Protein AF-A0A1E5JLD0-F1 (afdb_monomer_lite)

InterPro domains:
  IPR029052 Metallo-dependent phosphatase-like [G3DSA:3.60.21.10] (1-92)
  IPR029052 Metallo-dependent phosphatase-like [SSF56300] (2-79)

Foldseek 3Di:
DEDPPPCVPVVLLVVLVDPAAEAEYEPQQEWDWDWRQHPQRFIHIYIHAHAQDDPDHPVRWRWGWDWDDDPQWIKIFIWTDDPNDTDGDDIDIDGRDGPVVD

Secondary structure (DSSP, 8-state):
--S--TTHHHHHHHHHHSS--EEEE-SSSSEEEEEEE-TTS-EEEEEEE--SS-S--TTS--EEEEEEEETTEEEEEEEEEETTEEEEEEEEEEE-S-GGG-

Organism: NCBI:txid45071

pLDDT: mean 89.0, std 9.3, range [54.78, 98.0]

Structure (mmCIF, N/CA/C/O backbone):
data_AF-A0A1E5JLD0-F1
#
_entry.id   AF-A0A1E5JLD0-F1
#
loop_
_atom_site.group_PDB
_atom_site.id
_atom_site.type_symbol
_atom_site.label_atom_id
_atom_site.label_alt_id
_atom_site.label_comp_id
_atom_site.label_asym_id
_atom_site.label_entity_id
_atom_site.label_seq_id
_atom_site.pdbx_PDB_ins_code
_atom_site.Cartn_x
_atom_site.Cartn_y
_atom_site.Cartn_z
_atom_site.occupancy
_atom_site.B_iso_or_equiv
_atom_site.auth_seq_id
_atom_site.auth_comp_id
_atom_site.auth_asym_id
_atom_site.auth_atom_id
_atom_site.pdbx_PDB_model_num
ATOM 1 N N . MET A 1 1 ? -7.667 8.403 -2.255 1.00 73.69 1 MET A N 1
ATOM 2 C CA . MET A 1 1 ? -7.625 9.886 -2.349 1.00 73.69 1 MET A CA 1
ATOM 3 C C . MET A 1 1 ? -6.434 10.314 -3.197 1.00 73.69 1 MET A C 1
ATOM 5 O O . MET A 1 1 ? -5.395 9.691 -3.079 1.00 73.69 1 MET A O 1
ATOM 9 N N . HIS A 1 2 ? -6.555 11.316 -4.073 1.00 65.69 2 HIS A N 1
ATOM 10 C CA . HIS A 1 2 ? -5.452 11.693 -4.980 1.00 65.69 2 HIS A CA 1
ATOM 11 C C . HIS A 1 2 ? -4.683 12.945 -4.529 1.00 65.69 2 HIS A C 1
ATOM 13 O O . HIS A 1 2 ? -3.551 13.132 -4.941 1.00 65.69 2 HIS A O 1
ATOM 19 N N . HIS A 1 3 ? -5.250 13.824 -3.707 1.00 66.38 3 HIS A N 1
ATOM 20 C CA . HIS A 1 3 ? -4.569 15.063 -3.317 1.00 66.38 3 HIS A CA 1
ATOM 21 C C . HIS A 1 3 ? -3.677 14.856 -2.086 1.00 66.38 3 HIS A C 1
ATOM 23 O O . HIS A 1 3 ? -3.971 13.969 -1.276 1.00 66.38 3 HIS A O 1
ATOM 29 N N . PRO A 1 4 ? -2.601 15.653 -1.927 1.00 61.81 4 PRO A N 1
ATOM 30 C CA . PRO A 1 4 ? -1.812 15.632 -0.706 1.00 61.81 4 PRO A CA 1
ATOM 31 C C . PRO A 1 4 ? -2.726 15.902 0.493 1.00 61.81 4 PRO A C 1
ATOM 33 O O . PRO A 1 4 ? -3.600 16.770 0.458 1.00 61.81 4 PRO A O 1
ATOM 36 N N . LEU A 1 5 ? -2.548 15.114 1.553 1.00 68.81 5 LEU A N 1
ATOM 37 C CA . LEU A 1 5 ? -3.284 15.297 2.796 1.00 68.81 5 LEU A CA 1
ATOM 38 C C . LEU A 1 5 ? -2.768 16.567 3.474 1.00 68.81 5 LEU A C 1
ATOM 40 O O . LEU A 1 5 ? -1.794 16.520 4.219 1.00 68.81 5 LEU A O 1
ATOM 44 N N . ASN A 1 6 ? -3.444 17.694 3.244 1.00 69.56 6 ASN A N 1
ATOM 45 C CA . ASN A 1 6 ? -3.130 18.977 3.888 1.00 69.56 6 ASN A CA 1
ATOM 46 C C . ASN A 1 6 ? -3.143 18.895 5.426 1.00 69.56 6 ASN A C 1
ATOM 48 O O . ASN A 1 6 ? -2.629 19.783 6.097 1.00 69.56 6 ASN A O 1
ATOM 52 N N . ASN A 1 7 ? -3.748 17.846 5.993 1.00 82.19 7 ASN A N 1
ATOM 53 C CA . ASN A 1 7 ? -3.762 17.588 7.425 1.00 82.19 7 ASN A CA 1
ATOM 54 C C . ASN A 1 7 ? -3.624 16.084 7.720 1.00 82.19 7 ASN A C 1
ATOM 56 O O . ASN A 1 7 ? -4.568 15.425 8.159 1.00 82.19 7 ASN A O 1
ATOM 60 N N . ALA A 1 8 ? -2.450 15.529 7.398 1.00 82.38 8 ALA A N 1
ATOM 61 C CA . ALA A 1 8 ? -2.159 14.104 7.552 1.00 82.38 8 ALA A CA 1
ATOM 62 C C . ALA A 1 8 ? -2.398 13.606 8.986 1.00 82.38 8 ALA A C 1
ATOM 64 O O . ALA A 1 8 ? -3.010 12.561 9.161 1.00 82.38 8 ALA A O 1
ATOM 65 N N . GLU A 1 9 ? -2.006 14.373 10.005 1.00 86.12 9 GLU A N 1
ATOM 66 C CA . GLU A 1 9 ? -2.188 13.993 11.411 1.00 86.12 9 GLU A CA 1
ATOM 67 C C . GLU A 1 9 ? -3.666 13.828 11.789 1.00 86.12 9 GLU A C 1
ATOM 69 O O . GLU A 1 9 ? -4.049 12.790 12.327 1.00 86.12 9 GLU A O 1
ATOM 74 N N . LYS A 1 10 ? -4.529 14.793 11.434 1.00 89.19 10 LYS A N 1
ATOM 75 C CA . LYS A 1 10 ? -5.980 14.664 11.659 1.00 89.19 10 LYS A CA 1
ATOM 76 C C . LYS A 1 10 ? -6.562 13.450 10.947 1.00 89.19 10 LYS A C 1
ATOM 78 O O . LYS A 1 10 ? -7.423 12.777 11.504 1.00 89.19 10 LYS A O 1
ATOM 83 N N . PHE A 1 11 ? -6.096 13.168 9.732 1.00 89.31 11 PHE A N 1
ATOM 84 C CA . PHE A 1 11 ? -6.553 12.001 8.989 1.00 89.31 11 PHE A CA 1
ATOM 85 C C . PHE A 1 11 ? -6.112 10.694 9.658 1.00 89.31 11 PHE A C 1
ATOM 87 O O . PHE A 1 11 ? -6.936 9.806 9.834 1.00 89.31 11 PHE A O 1
ATOM 94 N N . ILE A 1 12 ? -4.855 10.589 10.099 1.00 89.50 12 ILE A N 1
ATOM 95 C CA . ILE A 1 12 ? -4.366 9.422 10.846 1.00 89.50 12 ILE A CA 1
ATOM 96 C C . ILE A 1 12 ? -5.135 9.243 12.160 1.00 89.50 12 ILE A C 1
ATOM 98 O O . ILE A 1 12 ? -5.525 8.123 12.477 1.00 89.50 12 ILE A O 1
ATOM 102 N N . ASN A 1 13 ? -5.409 10.320 12.899 1.00 91.62 13 ASN A N 1
ATOM 103 C CA . ASN A 1 13 ? -6.203 10.244 14.128 1.00 91.62 13 ASN A CA 1
ATOM 104 C C . ASN A 1 13 ? -7.634 9.770 13.853 1.00 91.62 13 ASN A C 1
ATOM 106 O O . ASN A 1 13 ? -8.120 8.894 14.558 1.00 91.62 13 ASN A O 1
ATOM 110 N N . TYR A 1 14 ? -8.270 10.261 12.785 1.00 92.06 14 TYR A N 1
ATOM 111 C CA . TYR A 1 14 ? -9.563 9.740 12.341 1.00 92.06 14 TYR A CA 1
ATOM 112 C C . TYR A 1 14 ? -9.495 8.243 12.007 1.00 92.06 14 TYR A C 1
ATOM 114 O O . TYR A 1 14 ? -10.365 7.482 12.422 1.00 92.06 14 TYR A O 1
ATOM 122 N N . LEU A 1 15 ? -8.451 7.793 11.296 1.00 91.81 15 LEU A N 1
ATOM 123 C CA . LEU A 1 15 ? -8.316 6.381 10.929 1.00 91.81 15 LEU A CA 1
ATOM 124 C C . LEU A 1 15 ? -8.283 5.455 12.144 1.00 91.81 15 LEU A C 1
ATOM 126 O O . LEU A 1 15 ? -8.868 4.374 12.080 1.00 91.81 15 LEU A O 1
ATOM 130 N N . LYS A 1 16 ? -7.652 5.888 13.243 1.00 92.56 16 LYS A N 1
ATOM 131 C CA . LYS A 1 16 ? -7.539 5.107 14.484 1.00 92.56 16 LYS A CA 1
ATOM 132 C C . LYS A 1 16 ? -8.875 4.792 15.156 1.00 92.56 16 LYS A C 1
ATOM 134 O O . LYS A 1 16 ? -8.929 3.854 15.947 1.00 92.56 16 LYS A O 1
ATOM 139 N N . GLU A 1 17 ? -9.918 5.556 14.852 1.00 93.44 17 GLU A N 1
ATOM 140 C CA . GLU A 1 17 ? -11.281 5.374 15.369 1.00 93.44 17 GLU A CA 1
ATOM 141 C C . GLU A 1 17 ? -12.249 4.872 14.286 1.00 93.44 1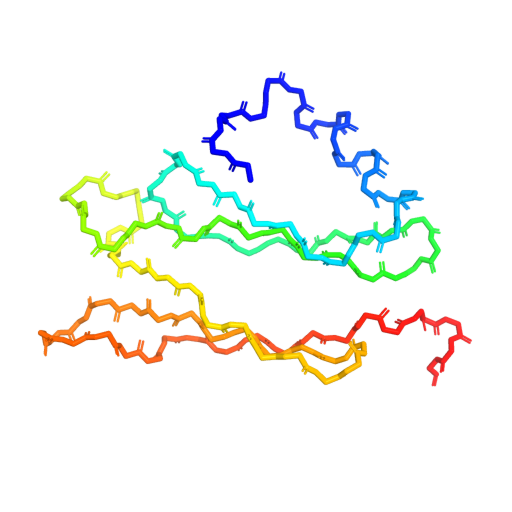7 GLU A C 1
ATOM 143 O O . GLU A 1 17 ? -13.414 4.591 14.557 1.00 93.44 17 GLU A O 1
ATOM 148 N N . SER A 1 18 ? -11.784 4.769 13.040 1.00 92.62 18 SER A N 1
ATOM 149 C CA . SER A 1 18 ? -12.625 4.434 11.895 1.00 92.62 18 SER A CA 1
ATOM 150 C C . SER A 1 18 ? -12.717 2.918 11.653 1.00 92.62 18 SER A C 1
ATOM 152 O O . SER A 1 18 ? -11.772 2.173 11.934 1.00 92.62 18 SER A O 1
ATOM 154 N N . PRO A 1 19 ? -13.788 2.446 10.989 1.00 92.62 19 PRO A N 1
ATOM 155 C CA . PRO A 1 19 ? -13.880 1.062 10.520 1.00 92.62 19 PRO A CA 1
ATOM 156 C C . PRO A 1 19 ? -13.017 0.782 9.270 1.00 92.62 19 PRO A C 1
ATOM 158 O O . PRO A 1 19 ? -13.123 -0.282 8.667 1.00 92.62 19 PRO A O 1
ATOM 161 N N . ILE A 1 20 ? -12.184 1.731 8.825 1.00 94.06 20 ILE A N 1
ATOM 162 C CA . ILE A 1 20 ? -11.393 1.602 7.596 1.00 94.06 20 ILE A CA 1
ATOM 163 C C . ILE A 1 20 ? -10.141 0.762 7.871 1.00 94.06 20 ILE A C 1
ATOM 165 O O . ILE A 1 20 ? -9.360 1.081 8.762 1.00 94.06 20 ILE A O 1
ATOM 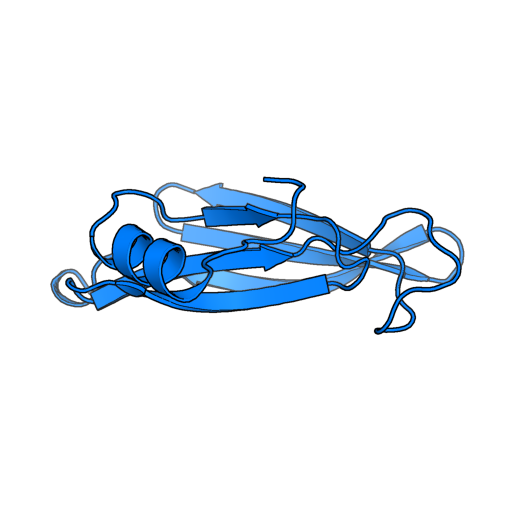169 N N . HIS A 1 21 ? -9.929 -0.285 7.070 1.00 93.88 21 HIS A N 1
ATOM 170 C CA . HIS A 1 21 ? -8.742 -1.151 7.147 1.00 93.88 21 HIS A CA 1
ATOM 171 C C . HIS A 1 21 ? -7.676 -0.807 6.106 1.00 93.88 21 HIS A C 1
ATOM 173 O O . HIS A 1 21 ? -6.493 -1.027 6.340 1.00 93.88 21 HIS A O 1
ATOM 179 N N . ILE A 1 22 ? -8.079 -0.282 4.946 1.00 95.00 22 ILE A N 1
ATOM 180 C CA . ILE A 1 22 ? -7.182 -0.000 3.823 1.00 95.00 22 ILE A CA 1
ATOM 181 C C . ILE A 1 22 ? -7.460 1.407 3.305 1.00 95.00 22 ILE A C 1
ATOM 183 O O . ILE A 1 22 ? -8.579 1.727 2.906 1.00 95.00 22 ILE A O 1
ATOM 187 N N . VAL A 1 23 ? -6.422 2.237 3.251 1.00 93.88 23 VAL A N 1
ATOM 188 C CA . VAL A 1 23 ? -6.455 3.547 2.602 1.00 93.88 23 VAL A CA 1
ATOM 189 C C . VAL A 1 23 ? -5.528 3.544 1.400 1.00 93.88 23 VAL A C 1
ATOM 191 O O . VAL A 1 23 ? -4.321 3.396 1.547 1.00 93.88 23 VAL A O 1
ATOM 194 N N . CYS A 1 24 ? -6.078 3.799 0.215 1.00 92.56 24 CYS A N 1
ATOM 195 C CA . CYS A 1 24 ? -5.298 3.963 -1.011 1.00 92.56 24 CYS A CA 1
ATOM 196 C C . CYS A 1 24 ? -5.176 5.443 -1.392 1.00 92.56 24 CYS A C 1
ATOM 198 O O . CYS A 1 24 ? -6.171 6.179 -1.477 1.00 92.56 24 CYS A O 1
ATOM 200 N N . THR A 1 25 ? -3.956 5.888 -1.676 1.00 89.81 25 THR A N 1
ATOM 201 C CA . THR A 1 25 ? -3.655 7.262 -2.078 1.00 89.81 25 THR A CA 1
ATOM 202 C C . THR A 1 25 ? -2.575 7.355 -3.161 1.00 89.81 25 THR A C 1
ATOM 204 O O . THR A 1 25 ? -1.858 6.395 -3.446 1.00 89.81 25 THR A O 1
ATOM 207 N N . GLY A 1 26 ? -2.515 8.514 -3.819 1.00 83.62 26 GLY A N 1
ATOM 208 C CA . GLY A 1 26 ? -1.644 8.809 -4.957 1.00 83.62 26 GLY A CA 1
ATOM 209 C C . GLY A 1 26 ? -0.795 10.062 -4.738 1.00 83.62 26 GLY A C 1
ATOM 210 O O . GLY A 1 26 ? -0.274 10.278 -3.645 1.00 83.62 26 GLY A O 1
ATOM 211 N N . HIS A 1 27 ? -0.653 10.882 -5.783 1.00 85.25 27 HIS A N 1
ATOM 212 C CA . HIS A 1 27 ? 0.108 12.144 -5.843 1.00 85.25 27 HIS A CA 1
ATOM 213 C C . HIS A 1 27 ? 1.633 12.046 -5.826 1.00 85.25 27 HIS A C 1
ATOM 215 O O . HIS A 1 27 ? 2.298 12.777 -6.547 1.00 85.25 27 HIS A O 1
ATOM 221 N N . LEU A 1 28 ? 2.201 11.202 -4.968 1.00 81.94 28 LEU A N 1
ATOM 222 C CA . LEU A 1 28 ? 3.621 11.306 -4.631 1.00 81.94 28 LEU A CA 1
ATOM 223 C C . LEU A 1 28 ? 4.560 10.590 -5.613 1.00 81.94 28 LEU A C 1
ATOM 225 O O . LEU A 1 28 ? 5.773 10.766 -5.522 1.00 81.94 28 LEU A O 1
ATOM 229 N N . HIS A 1 29 ? 4.011 9.806 -6.549 1.00 85.38 29 HIS A N 1
ATOM 230 C CA . HIS A 1 29 ? 4.757 9.028 -7.547 1.00 85.38 29 HIS A CA 1
ATOM 231 C C . HIS A 1 29 ? 5.866 8.138 -6.954 1.00 85.38 29 HIS A C 1
ATOM 233 O O . HIS A 1 29 ? 6.851 7.858 -7.625 1.00 85.38 29 HIS A O 1
ATOM 239 N N . TYR A 1 30 ? 5.719 7.694 -5.707 1.00 86.69 30 TYR A N 1
ATOM 240 C CA . TYR A 1 30 ? 6.520 6.625 -5.115 1.00 86.69 30 TYR A CA 1
ATOM 241 C C . TYR A 1 30 ? 5.606 5.685 -4.342 1.00 86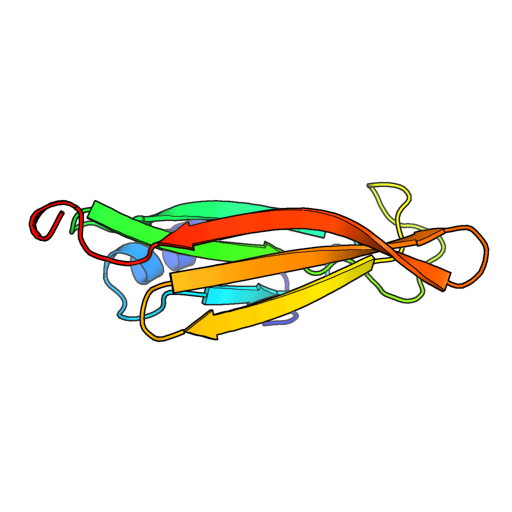.69 30 TYR A C 1
ATOM 243 O O . TYR A 1 30 ? 4.545 6.101 -3.857 1.00 86.69 30 TYR A O 1
ATOM 251 N N . ALA A 1 31 ? 5.999 4.420 -4.269 1.00 91.44 31 ALA A N 1
ATOM 252 C CA . ALA A 1 31 ? 5.251 3.432 -3.525 1.00 91.44 31 ALA A CA 1
ATOM 253 C C . ALA A 1 31 ? 5.647 3.448 -2.048 1.00 91.44 31 ALA A C 1
ATOM 255 O O . ALA A 1 31 ? 6.824 3.512 -1.698 1.00 91.44 31 ALA A O 1
ATOM 256 N N . ASN A 1 32 ? 4.655 3.395 -1.166 1.00 92.00 32 ASN A N 1
ATOM 257 C CA . ASN A 1 32 ? 4.874 3.230 0.265 1.00 92.00 32 ASN A CA 1
ATOM 258 C C . ASN A 1 32 ? 3.704 2.482 0.898 1.00 92.00 32 ASN A C 1
ATOM 260 O O . ASN A 1 32 ? 2.559 2.658 0.480 1.00 92.00 32 ASN A O 1
ATOM 264 N N . LEU A 1 33 ? 4.012 1.664 1.898 1.00 93.50 33 LEU A N 1
ATOM 265 C CA . LEU A 1 33 ? 3.047 0.970 2.732 1.00 93.50 33 LEU A CA 1
ATOM 266 C C . LEU A 1 33 ? 3.372 1.306 4.181 1.00 93.50 33 LEU A C 1
ATOM 268 O O . LEU A 1 33 ? 4.483 1.060 4.646 1.00 93.50 33 LEU A O 1
ATOM 272 N N . THR A 1 34 ? 2.398 1.859 4.893 1.00 92.25 34 THR A N 1
ATOM 273 C CA . THR A 1 34 ? 2.516 2.169 6.317 1.00 92.25 34 THR A CA 1
ATOM 274 C C . THR A 1 34 ? 1.411 1.459 7.078 1.00 92.25 34 THR A C 1
ATOM 276 O O . THR A 1 34 ? 0.242 1.572 6.715 1.00 92.25 34 THR A O 1
ATOM 279 N N . LEU A 1 35 ? 1.789 0.736 8.130 1.00 93.00 35 LEU A N 1
ATOM 280 C CA . LEU A 1 35 ? 0.847 0.187 9.098 1.00 93.00 35 LEU A CA 1
ATOM 281 C C . LEU A 1 35 ? 0.533 1.250 10.151 1.00 93.00 35 LEU A C 1
ATOM 283 O O . LEU A 1 35 ? 1.425 1.947 10.636 1.00 93.00 35 LEU A O 1
ATOM 287 N N . VAL A 1 36 ? -0.745 1.377 10.474 1.00 92.25 36 VAL A N 1
ATOM 288 C CA . VAL A 1 36 ? -1.284 2.273 11.488 1.00 92.25 36 VAL A CA 1
ATOM 289 C C . VAL A 1 36 ? -2.057 1.412 12.473 1.00 92.25 36 VAL A C 1
ATOM 291 O O . VAL A 1 36 ? -3.095 0.855 12.123 1.00 92.25 36 VAL A O 1
ATOM 294 N N . THR A 1 37 ? -1.570 1.330 13.706 1.00 92.12 37 THR A N 1
ATOM 295 C CA . THR A 1 37 ? -2.313 0.698 14.798 1.00 92.12 37 THR A CA 1
ATOM 296 C C . THR A 1 37 ? -3.472 1.603 15.211 1.00 92.12 37 THR A C 1
ATOM 298 O O . THR A 1 37 ? -3.265 2.782 15.528 1.00 92.12 37 THR A O 1
ATOM 301 N N . LYS A 1 38 ? -4.691 1.062 15.187 1.00 92.25 38 LYS A N 1
ATOM 302 C CA . LYS A 1 38 ? -5.910 1.718 15.665 1.00 92.25 38 LYS A CA 1
ATOM 303 C C . LYS A 1 38 ? -5.988 1.698 17.191 1.00 92.25 38 LYS A C 1
ATOM 305 O O . LYS A 1 38 ? -5.263 0.964 17.857 1.00 92.25 38 LYS A O 1
ATOM 310 N N . ASN A 1 39 ? -6.906 2.482 17.756 1.00 91.00 39 ASN A N 1
ATOM 311 C CA . ASN A 1 39 ? -7.058 2.593 19.211 1.00 91.00 39 ASN A CA 1
ATOM 312 C C . ASN A 1 39 ? -7.476 1.269 19.880 1.00 91.00 39 ASN A C 1
ATOM 314 O O . ASN A 1 39 ? -7.188 1.072 21.054 1.00 91.00 39 ASN A O 1
ATOM 318 N N . GLN A 1 40 ? -8.119 0.365 19.133 1.00 85.81 40 GLN A N 1
ATOM 319 C CA . GLN A 1 40 ? -8.539 -0.965 19.595 1.00 85.81 40 GLN A CA 1
ATOM 320 C C . GLN A 1 40 ? -7.526 -2.076 19.248 1.00 85.81 40 GLN A C 1
ATOM 322 O O . GLN A 1 40 ? -7.881 -3.247 19.202 1.00 85.81 40 GLN A O 1
ATOM 327 N N . GLY A 1 41 ? -6.275 -1.726 18.928 1.00 85.62 41 GLY A N 1
ATOM 328 C CA . GLY A 1 41 ? -5.217 -2.692 18.592 1.00 85.62 41 GLY A CA 1
ATOM 329 C C . GLY A 1 41 ? -5.262 -3.231 17.156 1.00 85.62 41 GLY A C 1
ATOM 330 O O . GLY A 1 41 ? -4.238 -3.662 16.632 1.00 85.62 41 GLY A O 1
ATOM 331 N N . GLU A 1 42 ? -6.406 -3.127 16.471 1.00 89.75 42 GLU A N 1
ATOM 332 C CA . GLU A 1 42 ? -6.538 -3.457 15.047 1.00 89.75 42 GLU A CA 1
ATOM 333 C C . GLU A 1 42 ? -5.513 -2.723 14.171 1.00 89.75 42 GLU A C 1
ATOM 335 O O . GLU A 1 42 ? -5.103 -1.592 14.447 1.00 89.75 42 GLU A O 1
ATOM 340 N N . GLN A 1 43 ? -5.163 -3.330 13.040 1.00 91.56 43 GLN A N 1
ATOM 341 C CA . GLN A 1 43 ? -4.306 -2.699 12.044 1.00 91.56 43 GLN A CA 1
ATOM 342 C C . GLN A 1 43 ? -5.128 -1.990 10.961 1.00 91.56 43 GLN A C 1
ATOM 344 O O . GLN A 1 43 ? -6.202 -2.426 10.550 1.00 91.56 43 GLN A O 1
ATOM 349 N N . CYS A 1 44 ? -4.585 -0.891 10.456 1.00 93.88 44 CYS A N 1
ATOM 350 C CA . CYS A 1 44 ? -4.993 -0.254 9.214 1.00 93.88 44 CYS A CA 1
ATOM 351 C C . CYS A 1 44 ? -3.751 -0.092 8.340 1.00 93.88 44 CYS A C 1
ATOM 353 O O . CYS A 1 44 ? -2.681 0.270 8.824 1.00 93.88 44 CYS A O 1
ATOM 355 N N . VAL A 1 45 ? -3.882 -0.315 7.039 1.00 94.75 45 VAL A N 1
ATOM 356 C CA . VAL A 1 45 ? -2.803 -0.095 6.080 1.00 94.75 45 VAL A CA 1
ATOM 357 C C . VAL A 1 45 ? -3.070 1.146 5.243 1.00 94.75 45 VAL A C 1
ATOM 359 O O . VAL A 1 45 ? -4.167 1.374 4.736 1.00 94.75 45 VAL A O 1
ATOM 362 N N . PHE A 1 46 ? -2.034 1.955 5.085 1.00 93.12 46 PHE A N 1
ATOM 363 C CA . PHE A 1 46 ? -2.040 3.150 4.266 1.00 93.12 46 PHE A CA 1
ATOM 364 C C . PHE A 1 46 ? -1.070 2.960 3.094 1.00 93.12 46 PHE A C 1
ATOM 366 O O . PHE A 1 46 ? 0.137 2.796 3.285 1.00 93.12 46 PHE A O 1
ATOM 373 N N . LEU A 1 47 ? -1.606 2.976 1.875 1.00 93.38 47 LEU A N 1
ATOM 374 C CA . LEU A 1 47 ? -0.912 2.657 0.632 1.00 93.38 47 LEU A CA 1
ATOM 375 C C . LEU A 1 47 ? -0.783 3.896 -0.250 1.00 93.38 47 LEU A C 1
ATOM 377 O O . LEU A 1 47 ? -1.779 4.423 -0.744 1.00 93.38 47 LEU A O 1
ATOM 381 N N . HIS A 1 48 ? 0.450 4.302 -0.535 1.00 91.56 48 HIS A N 1
ATOM 382 C CA . HIS A 1 48 ? 0.760 5.122 -1.702 1.00 91.56 48 HIS A CA 1
ATOM 383 C C . HIS A 1 48 ? 1.153 4.192 -2.843 1.00 91.56 48 HIS A C 1
ATOM 385 O O . HIS A 1 48 ? 2.166 3.513 -2.734 1.00 91.56 48 HIS A O 1
ATOM 391 N N . ALA A 1 49 ? 0.364 4.130 -3.915 1.00 84.25 49 ALA A N 1
ATOM 392 C CA . ALA A 1 49 ? 0.528 3.110 -4.959 1.00 84.25 49 ALA A CA 1
ATOM 393 C C . ALA A 1 49 ? 1.683 3.367 -5.949 1.00 84.25 49 ALA A C 1
ATOM 395 O O . ALA A 1 49 ? 1.897 2.562 -6.849 1.00 84.25 49 ALA A O 1
ATOM 396 N N . GLY A 1 50 ? 2.418 4.475 -5.814 1.00 89.56 50 GLY A N 1
ATOM 397 C CA . GLY A 1 50 ? 3.417 4.882 -6.798 1.00 89.56 50 GLY A CA 1
ATOM 398 C C . GLY A 1 50 ? 2.789 5.424 -8.079 1.00 89.56 50 GLY A C 1
ATOM 399 O O . GLY A 1 50 ? 1.870 6.242 -8.039 1.00 89.56 50 GLY A O 1
ATOM 400 N N . SER A 1 51 ? 3.346 5.029 -9.219 1.00 92.44 51 SER A N 1
ATOM 401 C CA . SER A 1 51 ? 2.909 5.442 -10.551 1.00 92.44 51 SER A CA 1
ATOM 402 C C . SER A 1 51 ? 3.206 4.323 -11.535 1.00 92.44 51 SER A C 1
ATOM 404 O O . SER A 1 51 ? 4.295 3.767 -11.500 1.00 92.44 51 SER A O 1
ATOM 406 N N . THR A 1 52 ? 2.293 4.010 -12.449 1.00 93.25 52 THR A N 1
ATOM 407 C CA . THR A 1 52 ? 2.527 2.966 -13.461 1.00 93.25 52 THR A CA 1
ATOM 408 C C . THR A 1 52 ? 3.373 3.458 -14.634 1.00 93.25 52 THR A C 1
ATOM 410 O O . THR A 1 52 ? 4.000 2.652 -15.314 1.00 93.25 52 THR A O 1
ATOM 413 N N . SER A 1 53 ? 3.408 4.773 -14.869 1.00 90.19 53 SER A N 1
ATOM 414 C CA . SER A 1 53 ? 4.166 5.385 -15.962 1.00 90.19 53 SER A CA 1
ATOM 415 C C . SER A 1 53 ? 4.617 6.803 -15.597 1.00 90.19 53 SER A C 1
ATOM 417 O O . SER A 1 53 ? 3.951 7.793 -15.889 1.00 90.19 53 SER A O 1
ATOM 419 N N . CYS A 1 54 ? 5.731 6.912 -14.875 1.00 88.00 54 CYS A N 1
ATOM 420 C CA . CYS A 1 54 ? 6.397 8.173 -14.564 1.00 88.00 54 CYS A CA 1
ATOM 421 C C . CYS A 1 54 ? 7.916 8.013 -14.695 1.00 88.00 54 CYS A C 1
ATOM 423 O O . CYS A 1 54 ? 8.497 7.025 -14.255 1.00 88.00 54 CYS A O 1
ATOM 425 N N . LEU A 1 55 ? 8.565 9.004 -15.305 1.00 79.56 55 LEU A N 1
ATOM 426 C CA . LEU A 1 55 ? 10.023 9.036 -15.469 1.00 79.56 55 LEU A CA 1
ATOM 427 C C . LEU A 1 55 ? 10.747 9.634 -14.250 1.00 79.56 55 LEU A C 1
ATOM 429 O O . LEU A 1 55 ? 11.966 9.555 -14.160 1.00 79.56 55 LEU A O 1
ATOM 433 N N . ARG A 1 56 ? 10.013 10.276 -13.330 1.00 74.44 56 ARG A N 1
ATOM 434 C CA . ARG A 1 56 ? 10.552 11.048 -12.195 1.00 74.44 56 ARG A CA 1
ATOM 435 C C . ARG A 1 56 ? 9.973 10.558 -10.865 1.00 74.44 56 ARG A C 1
ATOM 437 O O . ARG A 1 56 ? 9.407 11.341 -10.106 1.00 74.44 56 ARG A O 1
ATOM 444 N N . THR A 1 57 ? 10.066 9.259 -10.597 1.00 78.38 57 THR A N 1
ATOM 445 C CA . THR A 1 57 ? 9.652 8.684 -9.308 1.00 78.38 57 THR A CA 1
ATOM 446 C C . THR A 1 57 ? 10.761 8.862 -8.267 1.00 78.38 57 THR A C 1
ATOM 448 O O . THR A 1 57 ? 11.947 8.782 -8.590 1.00 78.38 57 THR A O 1
ATOM 451 N N . LYS A 1 58 ? 10.407 9.126 -7.001 1.00 78.12 58 LYS A N 1
ATOM 452 C CA . LYS A 1 58 ? 11.410 9.298 -5.926 1.00 78.12 58 LYS A CA 1
ATOM 453 C C . LYS A 1 58 ? 12.110 7.987 -5.546 1.00 78.12 58 LYS A C 1
ATOM 455 O O . LYS A 1 58 ? 13.214 8.021 -5.021 1.00 78.12 58 LYS A O 1
ATOM 460 N N . ASP A 1 59 ? 11.465 6.851 -5.797 1.00 83.88 59 ASP A N 1
ATOM 461 C CA . ASP A 1 59 ? 11.942 5.497 -5.483 1.00 83.88 59 ASP A CA 1
ATOM 462 C C . ASP A 1 59 ? 12.542 4.759 -6.698 1.00 83.88 59 ASP A C 1
ATOM 464 O O . ASP A 1 59 ? 12.945 3.592 -6.582 1.00 83.88 59 ASP A O 1
ATOM 468 N N . GLY A 1 60 ? 12.577 5.425 -7.860 1.00 87.62 60 GLY A N 1
ATOM 469 C CA . GLY A 1 60 ? 13.066 4.888 -9.127 1.00 87.62 60 GLY A CA 1
ATOM 470 C C . GLY A 1 60 ? 12.196 3.780 -9.727 1.00 87.62 60 GLY A C 1
ATOM 471 O O . GLY A 1 60 ? 12.666 3.072 -10.614 1.00 87.62 60 GLY A O 1
ATOM 472 N N . LYS A 1 61 ? 10.960 3.575 -9.240 1.00 91.06 61 LYS A N 1
ATOM 473 C CA . LYS A 1 61 ? 10.113 2.443 -9.643 1.00 91.06 61 LYS A CA 1
ATOM 474 C C . LYS A 1 61 ? 8.765 2.897 -10.182 1.00 91.06 61 LYS A C 1
ATOM 476 O O . LYS A 1 61 ? 8.009 3.578 -9.497 1.00 91.06 61 LYS A O 1
ATOM 481 N N . ASN A 1 62 ? 8.421 2.425 -11.377 1.00 94.94 62 ASN A N 1
ATOM 482 C CA . ASN A 1 62 ? 7.024 2.391 -11.789 1.00 94.94 62 ASN A CA 1
ATOM 483 C C . ASN A 1 62 ? 6.367 1.168 -11.165 1.00 94.94 62 ASN A C 1
ATOM 485 O O . ASN A 1 62 ? 6.900 0.064 -11.260 1.00 94.94 62 ASN A O 1
ATOM 489 N N . SER A 1 63 ? 5.249 1.354 -10.479 1.00 95.12 63 SER A N 1
ATOM 490 C CA . SER A 1 63 ? 4.635 0.291 -9.698 1.00 95.12 63 SER A CA 1
ATOM 491 C C . SER A 1 63 ? 3.151 0.507 -9.427 1.00 95.12 63 SER A C 1
ATOM 493 O O . SER A 1 63 ? 2.601 1.574 -9.705 1.00 95.12 63 SER A O 1
ATOM 495 N N . TYR A 1 64 ? 2.520 -0.552 -8.925 1.00 95.81 64 TYR A N 1
ATOM 496 C CA . TYR A 1 64 ? 1.175 -0.566 -8.359 1.00 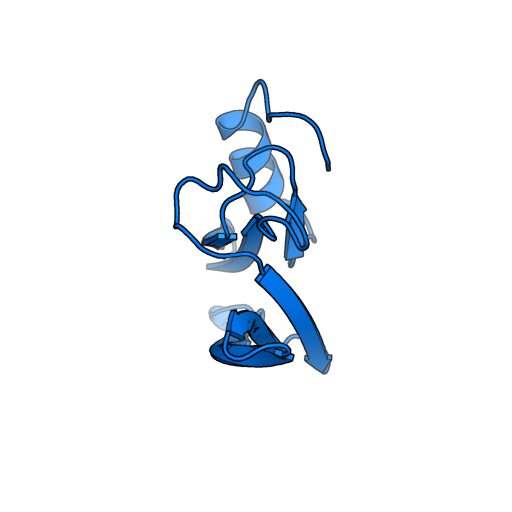95.81 64 TYR A CA 1
ATOM 497 C C . TYR A 1 64 ? 1.079 -1.656 -7.277 1.00 95.81 64 TYR A C 1
ATOM 499 O O . TYR A 1 64 ? 1.970 -2.499 -7.157 1.00 95.81 64 TYR A O 1
ATOM 507 N N . TYR A 1 65 ? -0.011 -1.663 -6.509 1.00 97.19 65 TYR A N 1
ATOM 508 C CA . TYR A 1 65 ? -0.336 -2.756 -5.588 1.00 97.19 65 TYR A CA 1
ATOM 509 C C . TYR A 1 65 ? -1.490 -3.599 -6.130 1.00 97.19 65 TYR A C 1
ATOM 511 O O . TYR A 1 65 ? -2.504 -3.051 -6.561 1.00 97.19 65 TYR A O 1
ATOM 519 N N . SER A 1 66 ? -1.351 -4.921 -6.071 1.00 96.94 66 SER A N 1
ATOM 520 C CA . SER A 1 66 ? -2.455 -5.870 -6.214 1.00 96.94 66 SER A CA 1
ATOM 521 C C . SER A 1 66 ? -2.897 -6.304 -4.820 1.00 96.94 66 SER A C 1
ATOM 523 O O . SER A 1 66 ? -2.091 -6.840 -4.067 1.00 96.94 66 SER A O 1
ATOM 525 N N . ILE A 1 67 ? -4.156 -6.057 -4.468 1.00 97.12 67 ILE A N 1
ATOM 526 C CA . ILE A 1 67 ? -4.698 -6.324 -3.130 1.00 97.12 67 ILE A CA 1
ATOM 527 C C . ILE A 1 67 ? -5.658 -7.507 -3.235 1.00 97.12 67 ILE A C 1
ATOM 529 O O . ILE A 1 67 ? -6.648 -7.426 -3.958 1.00 97.12 67 ILE A O 1
ATOM 533 N N . ASN A 1 68 ? -5.369 -8.580 -2.506 1.00 96.50 68 ASN A N 1
ATOM 534 C CA . ASN A 1 68 ? -6.233 -9.746 -2.374 1.00 96.50 68 ASN A CA 1
ATOM 535 C C . ASN A 1 68 ? -6.726 -9.819 -0.931 1.00 96.50 68 ASN A C 1
ATOM 537 O O . ASN A 1 68 ? -5.915 -9.858 -0.009 1.00 96.50 68 ASN A O 1
ATOM 541 N N . THR A 1 69 ? -8.040 -9.839 -0.734 1.00 94.12 69 THR A N 1
ATOM 542 C CA . THR A 1 69 ? -8.657 -9.870 0.597 1.00 94.12 69 THR A CA 1
ATOM 543 C C . THR A 1 69 ? -9.469 -11.140 0.784 1.00 94.12 69 THR A C 1
ATOM 545 O O . THR A 1 69 ? -10.279 -11.476 -0.079 1.00 94.12 69 THR A O 1
ATOM 548 N N . ASP A 1 70 ? -9.312 -11.776 1.938 1.00 93.94 70 ASP A N 1
ATOM 549 C CA . ASP A 1 70 ? -10.185 -12.829 2.444 1.00 93.94 70 ASP A CA 1
ATOM 550 C C . ASP A 1 70 ? -10.610 -12.454 3.869 1.00 93.94 70 ASP A C 1
ATOM 552 O O . ASP A 1 70 ? -9.837 -12.563 4.823 1.00 93.94 70 ASP A O 1
ATOM 556 N N . GLN A 1 71 ? -11.830 -11.928 4.001 1.00 91.44 71 GLN A N 1
ATOM 557 C CA . GLN A 1 71 ? -12.343 -11.358 5.250 1.00 91.44 71 GLN A CA 1
ATOM 558 C C . GLN A 1 71 ? -11.391 -10.291 5.834 1.00 91.44 71 GLN A C 1
ATOM 560 O O . GLN A 1 71 ? -11.173 -9.253 5.209 1.00 91.44 71 GLN A O 1
ATOM 565 N N . LEU A 1 72 ? -10.839 -10.530 7.030 1.00 92.56 72 LEU A N 1
ATOM 566 C CA . LEU A 1 72 ? -9.887 -9.648 7.715 1.00 92.56 72 LEU A CA 1
ATOM 567 C C . LEU A 1 72 ? -8.423 -9.981 7.399 1.00 92.56 72 LEU A C 1
ATOM 569 O O . LEU A 1 72 ? -7.528 -9.333 7.928 1.00 92.56 72 LEU A O 1
ATOM 573 N N . LYS A 1 73 ? -8.156 -10.945 6.517 1.00 94.56 73 LYS A N 1
ATOM 574 C CA . LYS A 1 73 ? -6.810 -11.249 6.026 1.00 94.56 73 LYS A CA 1
ATOM 575 C C . LYS A 1 73 ? -6.605 -10.635 4.650 1.00 94.56 73 LYS A C 1
ATOM 577 O O . LYS A 1 73 ? -7.513 -10.597 3.819 1.00 94.56 73 LYS A O 1
ATOM 582 N N . CYS A 1 74 ? -5.407 -10.128 4.407 1.00 95.81 74 CYS A N 1
ATOM 583 C CA . CYS A 1 74 ? -5.085 -9.385 3.202 1.00 95.81 74 CYS A CA 1
ATOM 584 C C . CYS A 1 74 ? -3.651 -9.662 2.754 1.00 95.81 74 CYS A C 1
ATOM 586 O O . CYS A 1 74 ? -2.715 -9.481 3.527 1.00 95.81 74 CYS A O 1
ATOM 588 N N . SER A 1 75 ? -3.489 -10.021 1.482 1.00 97.56 75 SER A N 1
ATOM 589 C CA . SER A 1 75 ? -2.201 -10.076 0.792 1.00 97.56 75 SER A CA 1
ATOM 590 C C . SER A 1 75 ? -2.099 -8.881 -0.151 1.00 97.56 75 SER A C 1
ATOM 592 O O . SER A 1 75 ? -2.907 -8.732 -1.071 1.00 97.56 75 SER A O 1
ATOM 594 N N . ILE A 1 76 ? -1.060 -8.067 0.007 1.00 97.75 76 ILE A N 1
ATOM 595 C CA . ILE A 1 76 ? -0.762 -6.930 -0.868 1.00 97.75 76 ILE A CA 1
ATOM 596 C C . ILE A 1 76 ? 0.524 -7.225 -1.637 1.00 97.75 76 ILE A C 1
ATOM 598 O O . ILE A 1 76 ? 1.612 -7.180 -1.071 1.00 97.75 76 ILE A O 1
ATOM 602 N N . ASP A 1 77 ? 0.412 -7.498 -2.935 1.00 98.00 77 ASP A N 1
ATOM 603 C CA . ASP A 1 77 ? 1.555 -7.690 -3.832 1.00 98.00 77 ASP A CA 1
ATOM 604 C C . ASP A 1 77 ? 1.964 -6.352 -4.463 1.00 98.00 77 ASP A C 1
ATOM 606 O O . ASP A 1 77 ? 1.227 -5.756 -5.255 1.00 98.00 77 ASP A O 1
ATOM 610 N N . TRP A 1 78 ? 3.148 -5.863 -4.105 1.00 96.81 78 TRP A N 1
ATOM 611 C CA . TRP A 1 78 ? 3.778 -4.718 -4.745 1.00 96.81 78 TRP A CA 1
ATOM 612 C C . TRP A 1 78 ? 4.405 -5.140 -6.067 1.00 96.81 78 TRP A C 1
ATOM 614 O O . TRP A 1 78 ? 5.414 -5.843 -6.106 1.00 96.81 78 TRP A O 1
ATOM 624 N N . ARG A 1 79 ? 3.823 -4.667 -7.165 1.00 97.50 79 ARG A N 1
ATOM 625 C CA . ARG A 1 79 ? 4.229 -4.993 -8.529 1.00 97.50 79 ARG A CA 1
ATOM 626 C C . ARG A 1 79 ? 5.069 -3.861 -9.096 1.00 97.50 79 ARG A C 1
ATOM 628 O O . ARG A 1 79 ? 4.583 -2.739 -9.214 1.00 97.50 79 ARG A O 1
ATOM 635 N N . VAL A 1 80 ? 6.310 -4.146 -9.477 1.00 96.00 80 VAL A N 1
ATOM 636 C CA . VAL A 1 80 ? 7.259 -3.160 -10.022 1.00 96.00 80 VAL A CA 1
ATOM 637 C C . VAL A 1 80 ? 7.536 -3.471 -11.487 1.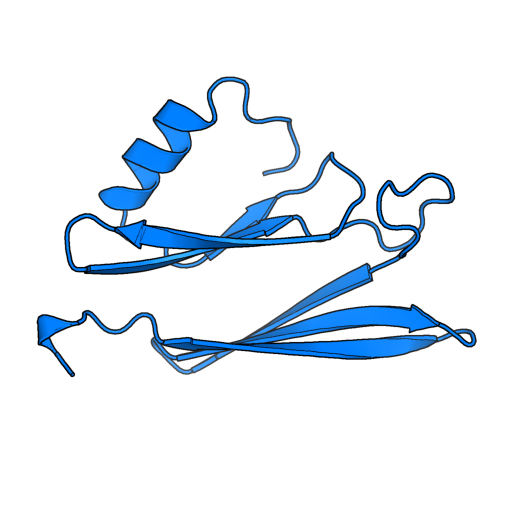00 96.00 80 VAL A C 1
ATOM 639 O O . VAL A 1 80 ? 7.675 -4.633 -11.863 1.00 96.00 80 VAL A O 1
ATOM 642 N N . PHE A 1 81 ? 7.609 -2.432 -12.317 1.00 95.69 81 PHE A N 1
ATOM 643 C CA . PHE A 1 81 ? 7.985 -2.554 -13.717 1.00 95.69 81 PHE A CA 1
ATOM 644 C C . PHE A 1 81 ? 9.491 -2.796 -13.846 1.00 95.69 81 PHE A C 1
ATOM 646 O O . PHE A 1 81 ? 10.298 -1.925 -13.517 1.00 95.69 81 PHE A O 1
ATOM 653 N N . ALA A 1 82 ? 9.861 -3.970 -14.341 1.00 92.94 82 ALA A N 1
ATOM 654 C CA . ALA A 1 82 ? 11.228 -4.362 -14.644 1.00 92.94 82 ALA A CA 1
ATOM 655 C C . ALA A 1 82 ? 11.219 -5.329 -15.834 1.00 92.94 82 ALA A C 1
ATOM 657 O O . ALA A 1 82 ? 10.298 -6.126 -15.985 1.00 92.94 82 ALA A O 1
ATOM 658 N N . ASN A 1 83 ? 12.242 -5.272 -16.690 1.00 91.94 83 ASN A N 1
ATOM 659 C CA . ASN A 1 83 ? 12.378 -6.178 -17.840 1.00 91.94 83 ASN A CA 1
ATOM 660 C C . ASN A 1 83 ? 11.122 -6.226 -18.738 1.00 91.94 83 ASN A C 1
ATOM 662 O O . ASN A 1 83 ? 10.672 -7.298 -19.134 1.00 91.94 83 ASN A O 1
ATOM 666 N N . ASN A 1 84 ? 10.549 -5.057 -19.048 1.00 93.94 84 ASN A N 1
ATOM 667 C CA . ASN A 1 84 ? 9.346 -4.893 -19.877 1.00 93.94 84 ASN A CA 1
ATOM 668 C C . ASN A 1 84 ? 8.060 -5.545 -19.331 1.00 93.94 84 ASN A C 1
ATOM 670 O O . ASN A 1 84 ? 7.102 -5.723 -20.081 1.00 93.94 84 ASN A O 1
ATOM 674 N N . ALA A 1 85 ? 7.996 -5.861 -18.036 1.00 96.19 85 ALA A N 1
ATOM 675 C CA . ALA A 1 85 ? 6.793 -6.383 -17.397 1.00 96.19 85 ALA A CA 1
ATOM 676 C C . ALA A 1 85 ? 6.642 -5.869 -15.960 1.00 96.19 85 ALA A C 1
ATOM 678 O O . ALA A 1 85 ? 7.606 -5.451 -15.325 1.00 96.19 85 ALA A O 1
ATOM 679 N N . PHE A 1 86 ? 5.422 -5.920 -15.423 1.00 97.31 86 PHE A N 1
ATOM 680 C CA . PHE A 1 86 ? 5.206 -5.750 -13.988 1.00 97.31 86 PHE A CA 1
ATOM 681 C C . PHE A 1 86 ? 5.348 -7.099 -13.289 1.00 97.31 86 PHE A C 1
ATOM 683 O O . PHE A 1 86 ? 4.559 -8.012 -13.529 1.00 97.31 86 PHE A O 1
ATOM 690 N N . THR A 1 87 ? 6.330 -7.215 -12.403 1.00 97.12 87 THR A N 1
ATOM 691 C CA . THR A 1 87 ? 6.613 -8.442 -11.651 1.00 97.12 87 THR A CA 1
ATOM 692 C C . THR A 1 87 ? 6.407 -8.216 -10.160 1.00 97.12 87 THR A C 1
ATOM 694 O O . THR A 1 87 ? 6.510 -7.085 -9.684 1.00 97.12 87 THR A O 1
ATOM 697 N N . SER A 1 88 ? 6.113 -9.287 -9.416 1.00 97.31 88 SER A N 1
ATOM 698 C CA . SER A 1 88 ? 6.035 -9.200 -7.952 1.00 97.31 88 SER A CA 1
ATOM 699 C C . SER A 1 88 ? 7.398 -8.794 -7.394 1.00 97.31 88 SER A C 1
ATOM 701 O O . SER A 1 88 ? 8.421 -9.387 -7.740 1.00 97.31 88 SER A O 1
ATOM 703 N N . HIS A 1 89 ? 7.411 -7.738 -6.588 1.00 95.62 89 HIS A N 1
ATOM 704 C CA . HIS A 1 89 ? 8.601 -7.227 -5.919 1.00 95.62 89 HIS A CA 1
ATOM 705 C C . HIS A 1 89 ? 8.592 -7.587 -4.435 1.00 95.62 89 HIS A C 1
ATOM 707 O O . HIS A 1 89 ? 9.626 -7.967 -3.887 1.00 95.62 89 HIS A O 1
ATOM 713 N N . LYS A 1 90 ? 7.430 -7.467 -3.784 1.00 96.06 90 LYS A N 1
ATOM 714 C CA . LYS A 1 90 ? 7.238 -7.839 -2.382 1.00 96.06 90 LYS A CA 1
ATOM 715 C C . LYS A 1 90 ? 5.763 -8.086 -2.098 1.00 96.06 90 LYS A C 1
ATOM 717 O O . LYS A 1 90 ? 4.931 -7.269 -2.476 1.00 96.06 90 LYS A O 1
ATOM 722 N N . VAL A 1 91 ? 5.471 -9.154 -1.365 1.00 97.31 91 VAL A N 1
ATOM 723 C CA . VAL A 1 91 ? 4.132 -9.436 -0.841 1.00 97.31 91 VAL A CA 1
ATOM 724 C C . VAL A 1 91 ? 4.094 -9.085 0.645 1.00 97.31 91 VAL A C 1
ATOM 726 O O . VAL A 1 91 ? 5.020 -9.413 1.389 1.00 97.31 91 VAL A O 1
ATOM 729 N N . TYR A 1 92 ? 3.051 -8.374 1.060 1.00 96.50 92 TYR A N 1
ATOM 730 C CA . TYR A 1 92 ? 2.766 -8.049 2.452 1.00 96.50 92 TYR A CA 1
ATOM 731 C C . TYR A 1 92 ? 1.521 -8.810 2.883 1.00 96.50 92 TYR A C 1
ATOM 733 O O . TYR A 1 92 ? 0.443 -8.564 2.350 1.00 96.50 92 TYR A O 1
ATOM 741 N N . GLU A 1 93 ? 1.680 -9.691 3.861 1.00 95.94 93 GLU A N 1
ATOM 742 C CA . GLU A 1 93 ? 0.566 -10.362 4.522 1.00 95.94 93 GLU A CA 1
ATOM 743 C C . GLU A 1 93 ? 0.152 -9.538 5.738 1.00 95.94 93 GLU A C 1
ATOM 745 O O . GLU A 1 93 ? 0.984 -9.202 6.586 1.00 95.94 93 GLU A O 1
ATOM 750 N N . ILE A 1 94 ? -1.121 -9.168 5.800 1.00 94.44 94 ILE A N 1
ATOM 751 C CA . ILE A 1 94 ? -1.686 -8.326 6.849 1.00 94.44 94 ILE A CA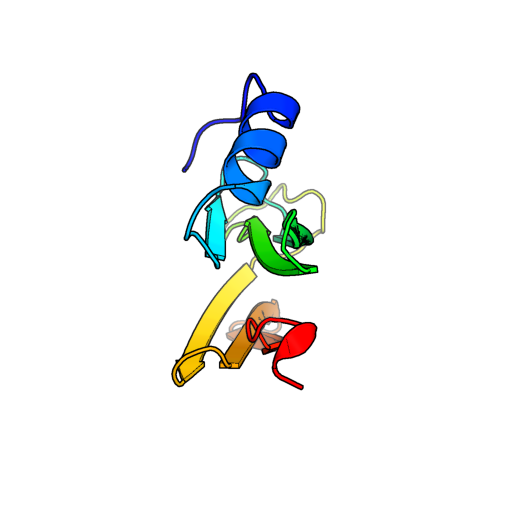 1
ATOM 752 C C . ILE A 1 94 ? -2.942 -9.001 7.377 1.00 94.44 94 ILE A C 1
ATOM 754 O O . ILE A 1 94 ? -3.822 -9.399 6.615 1.00 94.44 94 ILE A O 1
ATOM 758 N N . ASP A 1 95 ? -3.030 -9.090 8.697 1.00 92.88 95 ASP A N 1
ATOM 759 C CA . ASP A 1 95 ? -4.219 -9.545 9.395 1.00 92.88 95 ASP A CA 1
ATOM 760 C C . ASP A 1 95 ? -4.799 -8.361 10.181 1.00 92.88 95 ASP A C 1
ATOM 762 O O . ASP A 1 95 ? -4.122 -7.750 11.016 1.00 92.88 95 ASP A O 1
ATOM 766 N N . PHE A 1 96 ? -6.036 -8.007 9.851 1.00 92.38 96 PHE A N 1
ATOM 767 C CA . PHE A 1 96 ? -6.805 -6.920 10.445 1.00 92.38 96 PHE A CA 1
ATOM 768 C C . PHE A 1 96 ? -7.656 -7.377 11.637 1.00 92.38 96 PHE A C 1
ATOM 770 O O . PHE A 1 96 ? -8.398 -6.566 12.182 1.00 92.38 96 PHE A O 1
ATOM 777 N N . THR A 1 97 ? -7.574 -8.647 12.050 1.00 90.31 97 THR A N 1
ATOM 778 C CA . THR A 1 97 ? -8.230 -9.110 13.282 1.00 90.31 97 THR A CA 1
ATOM 779 C C . THR A 1 97 ? -7.749 -8.296 14.490 1.00 90.31 97 THR A C 1
ATOM 781 O O . THR A 1 97 ? -6.549 -8.015 14.576 1.00 90.31 97 THR A O 1
ATOM 784 N N . PRO A 1 98 ? -8.655 -7.910 15.410 1.00 82.75 98 PRO A N 1
ATOM 785 C CA . PRO A 1 98 ? -8.276 -7.274 16.668 1.00 82.75 98 PRO A CA 1
ATOM 786 C C . PRO A 1 98 ? -7.315 -8.164 17.460 1.00 82.75 98 PRO A C 1
ATOM 788 O O . PRO A 1 98 ? -7.495 -9.382 17.489 1.00 82.75 98 PRO A O 1
ATOM 791 N N . ASP A 1 99 ? -6.333 -7.563 18.131 1.00 71.31 99 ASP A N 1
ATOM 792 C CA . ASP A 1 99 ? -5.360 -8.315 18.936 1.00 71.31 99 ASP A CA 1
ATOM 793 C C . ASP A 1 99 ? -6.034 -9.089 20.086 1.00 71.31 99 ASP A C 1
ATOM 795 O O . ASP A 1 99 ? -5.611 -10.197 20.393 1.00 71.31 99 ASP A O 1
ATOM 799 N N . ASP A 1 100 ? -7.139 -8.583 20.645 1.00 65.00 100 ASP A N 1
ATOM 800 C CA . ASP A 1 100 ? -7.910 -9.265 21.702 1.00 65.00 100 ASP A CA 1
ATOM 801 C C . ASP A 1 100 ? -8.681 -10.512 21.207 1.00 65.00 100 ASP A C 1
ATOM 803 O O . ASP A 1 100 ? -9.280 -11.234 22.006 1.00 65.00 100 ASP A O 1
ATOM 807 N N . ALA A 1 101 ? -8.712 -10.755 19.892 1.00 56.84 101 ALA A N 1
ATOM 808 C CA . ALA A 1 101 ? -9.379 -11.896 19.262 1.00 56.84 101 ALA A CA 1
ATOM 809 C C . ALA A 1 101 ? -8.398 -12.965 18.733 1.00 56.84 101 ALA A C 1
ATOM 811 O O . ALA A 1 101 ? -8.848 -13.931 18.108 1.00 56.84 101 ALA A O 1
ATOM 812 N N . ARG A 1 102 ? -7.086 -12.785 18.948 1.00 54.78 102 ARG A N 1
ATOM 813 C CA . ARG A 1 102 ? -6.012 -13.721 18.566 1.00 54.78 102 ARG A CA 1
ATOM 814 C C . ARG A 1 102 ? -5.548 -14.564 19.747 1.00 54.78 102 ARG A C 1
ATOM 816 O O . ARG A 1 102 ? -5.224 -15.746 19.494 1.00 54.78 102 ARG A O 1
#

Radius of gyration: 14.64 Å; chains: 1; bounding box: 27×33×42 Å

Sequence (102 aa):
MHHPLNNAEKFINYLKESPIHIVCTGHLHYANLTLVTKNQGEQCVFLHAGSTSCLRTKDGKNSYYSINTDQLKCSIDWRVFANNAFTSHKVYEIDFTPDDAR